Protein AF-A0A1E7ITZ8-F1 (afdb_monomer)

Solvent-accessible surface area (backbone atoms only — not comparable to full-atom values): 10067 Å² total; per-residue (Å²): 138,83,86,82,80,80,80,79,79,82,75,79,79,82,76,79,94,73,75,88,71,73,74,75,88,62,91,72,59,70,69,53,69,71,23,62,35,52,69,73,42,54,73,69,37,59,67,47,49,53,64,60,55,66,69,50,81,87,78,88,57,85,65,56,37,76,47,76,41,77,63,41,56,74,54,42,41,77,75,71,39,53,55,62,55,40,65,72,45,27,50,55,50,38,38,74,41,21,48,36,42,81,44,78,58,59,95,88,36,66,40,34,33,22,44,43,70,50,25,80,47,45,90,42,92,80,67,65,76,84,68,77,82,82,68,82,76,70,79,76,89,71,91,75,81,85,86,88,76,91,77,88,132

Mean predicted aligned error: 14.94 Å

Structure (mmCIF, N/CA/C/O backbone):
data_AF-A0A1E7ITZ8-F1
#
_entry.id   AF-A0A1E7ITZ8-F1
#
loop_
_atom_site.group_PDB
_atom_site.id
_atom_site.type_symbol
_atom_site.label_atom_id
_atom_site.label_alt_id
_atom_site.label_comp_id
_atom_site.label_asym_id
_atom_site.label_entity_id
_atom_site.label_seq_id
_atom_site.pdbx_PDB_ins_code
_atom_site.Cartn_x
_atom_site.Cartn_y
_atom_site.Cartn_z
_atom_site.occupancy
_atom_site.B_iso_or_equiv
_atom_site.auth_seq_id
_atom_site.auth_comp_id
_atom_site.auth_asym_id
_atom_site.auth_atom_id
_atom_site.pdbx_PDB_model_num
ATOM 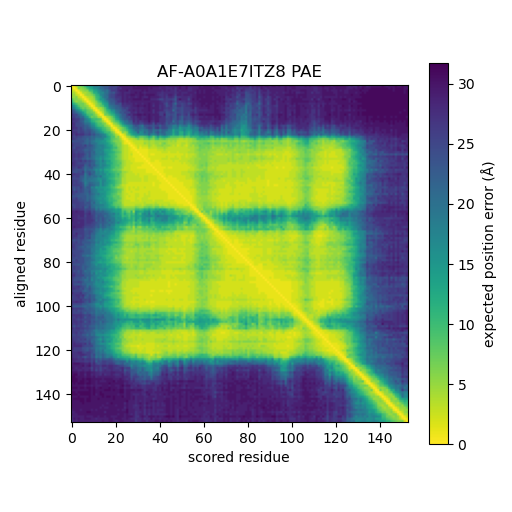1 N N . MET A 1 1 ? -43.334 -24.536 -27.941 1.00 41.41 1 MET A N 1
ATOM 2 C CA . MET A 1 1 ? -42.353 -23.630 -28.577 1.00 41.41 1 MET A CA 1
ATOM 3 C C . MET A 1 1 ? -41.403 -23.115 -27.509 1.00 41.41 1 MET A C 1
ATOM 5 O O . MET A 1 1 ? -41.827 -22.464 -26.562 1.00 41.41 1 MET A O 1
ATOM 9 N N . GL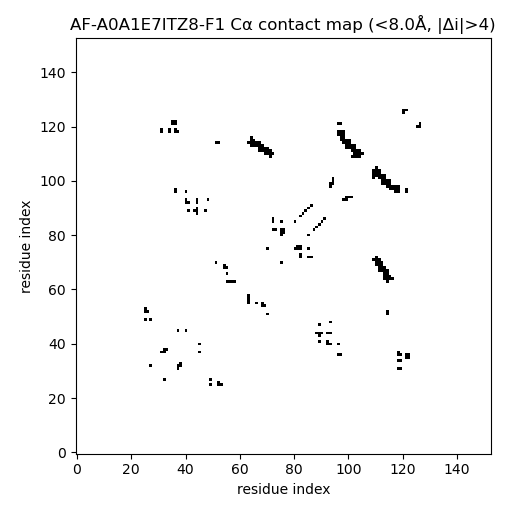U A 1 2 ? -40.156 -23.551 -27.609 1.00 40.81 2 GLU A N 1
ATOM 10 C CA . GLU A 1 2 ? -39.149 -23.622 -26.549 1.00 40.81 2 GLU A CA 1
ATOM 11 C C . GLU A 1 2 ? -38.277 -22.356 -26.517 1.00 40.81 2 GLU A C 1
ATOM 13 O O . GLU A 1 2 ? -37.790 -21.890 -27.548 1.00 40.81 2 GLU A O 1
ATOM 18 N N . LYS A 1 3 ? -38.111 -21.755 -25.333 1.00 41.00 3 LYS A N 1
ATOM 19 C CA . LYS A 1 3 ? -37.372 -20.497 -25.142 1.00 41.00 3 LYS A CA 1
ATOM 20 C C . LYS A 1 3 ? -35.869 -20.780 -25.042 1.00 41.00 3 LYS A C 1
ATOM 22 O O . LYS A 1 3 ? -35.392 -21.195 -23.988 1.00 41.00 3 LYS A O 1
ATOM 27 N N . GLN A 1 4 ? -35.108 -20.498 -26.099 1.00 41.69 4 GLN A N 1
ATOM 28 C CA . GLN A 1 4 ? -33.646 -20.579 -26.053 1.00 41.69 4 GLN A CA 1
ATOM 29 C C . GLN A 1 4 ? -33.049 -19.426 -25.228 1.00 41.69 4 GLN A C 1
ATOM 31 O O . GLN A 1 4 ? -33.047 -18.263 -25.636 1.00 41.69 4 GLN A O 1
ATOM 36 N N . LYS A 1 5 ? -32.508 -19.757 -24.050 1.00 45.38 5 LYS A N 1
ATOM 37 C CA . LYS A 1 5 ? -31.656 -18.873 -23.245 1.00 45.38 5 LYS A CA 1
ATOM 38 C C . LYS A 1 5 ? -30.251 -18.849 -23.854 1.00 45.38 5 LYS A C 1
ATOM 40 O O . LYS A 1 5 ? -29.492 -19.805 -23.736 1.00 45.38 5 LYS A O 1
ATOM 45 N N . LYS A 1 6 ? -29.892 -17.739 -24.499 1.00 39.62 6 LYS A N 1
ATOM 46 C CA . LYS A 1 6 ? -28.552 -17.507 -25.052 1.00 39.62 6 LYS A CA 1
ATOM 47 C C . LYS A 1 6 ? -27.611 -17.070 -23.922 1.00 39.62 6 LYS A C 1
ATOM 49 O O . LYS A 1 6 ? -27.581 -15.898 -23.550 1.00 39.62 6 LYS A O 1
ATOM 54 N N . CYS A 1 7 ? -26.859 -18.013 -23.359 1.00 37.47 7 CYS A N 1
ATOM 55 C CA . CYS A 1 7 ? -25.772 -17.724 -22.423 1.00 37.47 7 CYS A CA 1
ATOM 56 C C . CYS A 1 7 ? -24.713 -16.851 -23.119 1.00 37.47 7 CYS A C 1
ATOM 58 O O . CYS A 1 7 ? -24.055 -17.278 -24.070 1.00 37.47 7 CYS A O 1
ATOM 60 N N . LYS A 1 8 ? -24.565 -15.601 -22.662 1.00 44.50 8 LYS A N 1
ATOM 61 C CA . LYS A 1 8 ? -23.512 -14.680 -23.108 1.00 44.50 8 LYS A CA 1
ATOM 62 C C . LYS A 1 8 ? -22.157 -15.217 -22.646 1.00 44.50 8 LYS A C 1
ATOM 64 O O . LYS A 1 8 ? -21.845 -15.227 -21.461 1.00 44.50 8 LYS A O 1
ATOM 69 N N . LYS A 1 9 ? -21.370 -15.656 -23.626 1.00 40.97 9 LYS A N 1
ATOM 70 C CA . LYS A 1 9 ? -19.956 -16.026 -23.532 1.00 40.97 9 LYS A CA 1
ATOM 71 C C . LYS A 1 9 ? -19.185 -14.867 -22.880 1.00 40.97 9 LYS A C 1
ATOM 73 O O . LYS A 1 9 ? -19.066 -13.799 -23.477 1.00 40.97 9 LYS A O 1
ATOM 78 N N . ILE A 1 10 ? -18.700 -15.056 -21.654 1.00 45.66 10 ILE A N 1
ATOM 79 C CA . ILE A 1 10 ? -17.796 -14.107 -20.994 1.00 45.66 10 ILE A CA 1
ATOM 80 C C . ILE A 1 10 ? -16.439 -14.283 -21.675 1.00 45.66 10 ILE A C 1
ATOM 82 O O . ILE A 1 10 ? -15.684 -15.203 -21.371 1.00 45.66 10 ILE A O 1
ATOM 86 N N . GLY A 1 11 ? -16.180 -13.453 -22.684 1.00 37.41 11 GLY A N 1
ATOM 87 C CA . GLY A 1 11 ? -14.889 -13.380 -23.348 1.00 37.41 11 GLY A CA 1
ATOM 88 C C . GLY A 1 11 ? -13.852 -12.826 -22.381 1.00 37.41 11 GLY A C 1
ATOM 89 O O . GLY A 1 11 ? -13.806 -11.624 -22.134 1.00 37.41 11 GLY A O 1
ATOM 90 N N . PHE A 1 12 ? -13.021 -13.710 -21.837 1.00 34.19 12 PHE A N 1
ATOM 91 C CA . PHE A 1 12 ? -11.739 -13.350 -21.247 1.00 34.19 12 PHE A CA 1
ATOM 92 C C . PHE A 1 12 ? -10.858 -12.818 -22.386 1.00 34.19 12 PHE A C 1
ATOM 94 O O . PHE A 1 12 ? -10.270 -13.585 -23.146 1.00 34.19 12 PHE A O 1
ATOM 101 N N . ILE A 1 13 ? -10.821 -11.498 -22.568 1.00 43.44 13 ILE A N 1
ATOM 102 C CA . ILE A 1 13 ? -9.908 -10.871 -23.525 1.00 43.44 13 ILE A CA 1
ATOM 103 C C . ILE A 1 13 ? -8.522 -10.875 -22.875 1.00 43.44 13 ILE A C 1
ATOM 105 O O . ILE A 1 13 ? -8.161 -9.976 -22.117 1.00 43.44 13 ILE A O 1
ATOM 109 N N . CYS A 1 14 ? -7.763 -11.936 -23.147 1.00 40.06 14 CYS A N 1
ATOM 110 C CA . CYS A 1 14 ? -6.319 -11.971 -22.973 1.00 40.06 14 CYS A CA 1
ATOM 111 C C . CYS A 1 14 ? -5.712 -10.994 -23.993 1.00 40.06 14 CYS A C 1
ATOM 113 O O . CYS A 1 14 ? -5.584 -11.309 -25.173 1.00 40.06 14 CYS A O 1
ATOM 115 N N . GLY A 1 15 ? -5.442 -9.766 -23.551 1.00 37.41 15 GLY A N 1
ATOM 116 C CA . GLY A 1 15 ? -4.812 -8.731 -24.364 1.00 37.41 15 GLY A CA 1
ATOM 117 C C . GLY A 1 15 ? -3.307 -8.964 -24.507 1.00 37.41 15 GLY A C 1
ATOM 118 O O . GLY A 1 15 ? -2.573 -8.906 -23.527 1.00 37.41 15 GLY A O 1
ATOM 119 N N . GLU A 1 16 ? -2.897 -9.246 -25.739 1.00 39.16 16 GLU A N 1
ATOM 120 C CA . GLU A 1 16 ? -1.605 -9.006 -26.394 1.00 39.16 16 GLU A CA 1
ATOM 121 C C . GLU A 1 16 ? -0.367 -8.662 -25.536 1.00 39.16 16 GLU A C 1
ATOM 123 O O . GLU A 1 16 ? -0.208 -7.568 -24.991 1.00 39.16 16 GLU A O 1
ATOM 128 N N . ARG A 1 17 ? 0.584 -9.607 -25.529 1.00 49.16 17 ARG A N 1
ATOM 129 C CA . ARG A 1 17 ? 1.945 -9.486 -24.993 1.00 49.16 17 ARG A CA 1
ATOM 130 C C . ARG A 1 17 ? 2.768 -8.494 -25.827 1.00 49.16 17 ARG A C 1
ATOM 132 O O . ARG A 1 17 ? 3.210 -8.842 -26.917 1.00 49.16 17 ARG A O 1
ATOM 139 N N . ARG A 1 18 ? 3.061 -7.301 -25.303 1.00 43.03 18 ARG A N 1
ATOM 140 C CA . ARG A 1 18 ? 4.181 -6.470 -25.787 1.00 43.03 18 ARG A CA 1
ATOM 141 C C . ARG A 1 18 ? 5.228 -6.364 -24.688 1.00 43.03 18 ARG A C 1
ATOM 143 O O . ARG A 1 18 ? 4.937 -5.786 -23.651 1.00 43.03 18 ARG A O 1
ATOM 150 N N . GLY A 1 19 ? 6.401 -6.951 -24.941 1.00 44.50 19 GLY A N 1
ATOM 151 C CA . GLY A 1 19 ? 7.621 -6.835 -24.138 1.00 44.50 19 GLY A CA 1
ATOM 152 C C . GLY A 1 19 ? 7.435 -7.158 -22.657 1.00 44.50 19 GLY A C 1
ATOM 153 O O . GLY A 1 19 ? 7.114 -6.275 -21.869 1.00 44.50 19 GLY A O 1
ATOM 154 N N . GLN A 1 20 ? 7.692 -8.406 -22.254 1.00 50.56 20 GLN A N 1
ATOM 155 C CA . GLN A 1 20 ? 7.931 -8.710 -20.843 1.00 50.56 20 GLN A CA 1
ATOM 156 C C . GLN A 1 20 ? 9.211 -7.981 -20.414 1.00 50.56 20 GLN A C 1
ATOM 158 O O . GLN A 1 20 ? 10.310 -8.518 -20.505 1.00 50.56 20 GLN A O 1
ATOM 163 N N . PHE A 1 21 ? 9.069 -6.730 -19.975 1.00 47.25 21 PHE A N 1
ATOM 164 C CA . PHE A 1 21 ? 10.046 -6.095 -19.109 1.00 47.25 21 PHE A CA 1
ATOM 165 C C . PHE A 1 21 ? 10.054 -6.958 -17.852 1.00 47.25 21 PHE A C 1
ATOM 167 O O . PHE A 1 21 ? 9.093 -6.938 -17.078 1.00 47.25 21 PHE A O 1
ATOM 174 N N . VAL A 1 22 ? 11.073 -7.806 -17.707 1.00 49.59 22 VAL A N 1
ATOM 175 C CA . VAL A 1 22 ? 11.323 -8.492 -16.443 1.00 49.59 22 VAL A CA 1
ATOM 176 C C . VAL A 1 22 ? 11.345 -7.411 -15.373 1.00 49.59 22 VAL A C 1
ATOM 178 O O . VAL A 1 22 ? 12.109 -6.450 -15.465 1.00 49.59 22 VAL A O 1
ATOM 181 N N . ALA A 1 23 ? 10.390 -7.491 -14.446 1.00 58.56 23 ALA A N 1
ATOM 182 C CA . ALA A 1 23 ? 10.237 -6.486 -13.414 1.00 58.56 23 ALA A CA 1
ATOM 183 C C . ALA A 1 23 ? 11.581 -6.357 -12.697 1.00 58.56 23 ALA A C 1
ATOM 185 O O . ALA A 1 23 ? 12.131 -7.356 -12.232 1.00 58.56 23 ALA A O 1
ATOM 186 N N . SER A 1 24 ? 12.130 -5.141 -12.659 1.00 66.69 24 SER A N 1
ATOM 187 C CA . SER A 1 24 ? 13.305 -4.847 -11.847 1.00 66.69 24 SER A CA 1
ATOM 188 C C . SER A 1 24 ? 13.067 -5.394 -10.443 1.00 66.69 24 SER A C 1
ATOM 190 O O . SER A 1 24 ? 11.962 -5.265 -9.917 1.00 66.69 24 SER A O 1
ATOM 192 N N . PHE A 1 25 ? 14.076 -6.036 -9.858 1.00 75.06 25 PHE A N 1
ATOM 193 C CA . PHE A 1 25 ? 13.982 -6.525 -8.489 1.00 75.06 25 PHE A CA 1
ATOM 194 C C . PHE A 1 25 ? 13.644 -5.352 -7.563 1.00 75.06 25 PHE A C 1
ATOM 196 O O . PHE A 1 25 ? 14.361 -4.352 -7.534 1.00 75.06 25 PHE A O 1
ATOM 203 N N . ILE A 1 26 ? 12.526 -5.461 -6.846 1.00 82.12 26 ILE A N 1
ATOM 204 C CA . ILE A 1 26 ? 12.084 -4.437 -5.901 1.00 82.12 26 ILE A CA 1
ATOM 205 C C . ILE A 1 26 ? 12.518 -4.901 -4.513 1.00 82.12 26 ILE A C 1
ATOM 207 O O . ILE A 1 26 ? 12.031 -5.940 -4.057 1.00 82.12 26 ILE A O 1
ATOM 211 N N . PRO A 1 27 ? 13.421 -4.171 -3.838 1.00 80.00 27 PRO A N 1
ATOM 212 C CA . PRO A 1 27 ? 13.867 -4.554 -2.512 1.00 80.00 27 PRO A CA 1
ATOM 213 C C . PRO A 1 27 ? 12.706 -4.470 -1.517 1.00 80.00 27 PRO A C 1
ATOM 215 O O . PRO A 1 27 ? 11.975 -3.481 -1.459 1.00 80.00 27 PRO A O 1
ATOM 218 N N . PHE A 1 28 ? 12.565 -5.522 -0.715 1.00 83.50 28 PHE A N 1
ATOM 219 C CA . PHE A 1 28 ? 11.682 -5.554 0.444 1.00 83.50 28 PHE A CA 1
ATOM 220 C C . PHE A 1 28 ? 12.509 -5.553 1.719 1.00 83.50 28 PHE A C 1
ATOM 222 O O . PHE A 1 28 ? 13.508 -6.264 1.825 1.00 83.50 28 PHE A O 1
ATOM 229 N N . TYR A 1 29 ? 12.051 -4.808 2.720 1.00 84.56 29 TYR A N 1
ATOM 230 C CA . TYR A 1 29 ? 12.604 -4.936 4.059 1.00 84.56 29 TYR A CA 1
ATOM 231 C C . TYR A 1 29 ? 12.226 -6.300 4.638 1.00 84.56 29 TYR A C 1
ATOM 233 O O . TYR A 1 29 ? 11.051 -6.670 4.662 1.00 84.56 29 TYR A O 1
ATOM 241 N N . TYR A 1 30 ? 13.213 -7.021 5.169 1.00 86.25 30 TYR A N 1
ATOM 242 C CA . TYR A 1 30 ? 12.982 -8.306 5.831 1.00 86.25 30 TYR A CA 1
ATOM 243 C C . TYR A 1 30 ? 11.965 -8.192 6.981 1.00 86.25 30 TYR A C 1
ATOM 245 O O . TYR A 1 30 ? 11.087 -9.041 7.125 1.00 86.25 30 TYR A O 1
ATOM 253 N N . ALA A 1 31 ? 12.022 -7.098 7.749 1.00 88.75 31 ALA A N 1
ATOM 254 C CA . ALA A 1 31 ? 11.055 -6.807 8.808 1.00 88.75 31 ALA A CA 1
ATOM 255 C C . ALA A 1 31 ? 9.619 -6.649 8.277 1.00 88.75 31 ALA A C 1
ATOM 257 O O . ALA A 1 31 ? 8.670 -7.081 8.922 1.00 88.75 31 ALA A O 1
ATOM 258 N N . MET A 1 32 ? 9.455 -6.085 7.076 1.00 89.88 32 MET A N 1
ATOM 259 C CA . MET A 1 32 ? 8.145 -5.912 6.447 1.00 89.88 32 MET A CA 1
ATOM 260 C C . MET A 1 32 ? 7.530 -7.257 6.065 1.00 89.88 32 MET A C 1
ATOM 262 O O . MET A 1 32 ? 6.366 -7.497 6.374 1.00 89.88 32 MET A O 1
ATOM 266 N N . LEU A 1 33 ? 8.319 -8.155 5.468 1.00 90.62 33 LEU A N 1
ATOM 267 C CA . LEU A 1 33 ? 7.861 -9.493 5.073 1.00 90.62 33 LEU A CA 1
ATOM 268 C C . LEU A 1 33 ? 7.450 -10.361 6.270 1.00 90.62 33 LEU A C 1
ATOM 270 O O . LE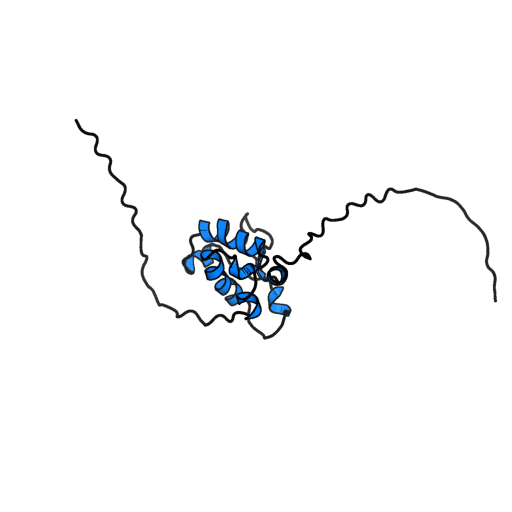U A 1 33 ? 6.519 -11.155 6.159 1.00 90.62 33 LEU A O 1
ATOM 274 N N . ASN A 1 34 ? 8.120 -10.192 7.412 1.00 91.44 34 ASN A N 1
ATOM 275 C CA . ASN A 1 34 ? 7.830 -10.949 8.631 1.00 91.44 34 ASN A CA 1
ATOM 276 C C . ASN A 1 34 ? 6.796 -10.279 9.549 1.00 91.44 34 ASN A C 1
ATOM 278 O O . ASN A 1 34 ? 6.444 -10.848 10.582 1.00 91.44 34 ASN A O 1
ATOM 282 N N . SER A 1 35 ? 6.289 -9.098 9.187 1.00 92.00 35 SER A N 1
ATOM 283 C CA . SER A 1 35 ? 5.281 -8.398 9.984 1.00 92.00 35 SER A CA 1
ATOM 284 C C . SER A 1 35 ? 3.931 -9.125 9.977 1.00 92.00 35 SER A C 1
ATOM 286 O O . SER A 1 35 ? 3.508 -9.701 8.970 1.00 92.00 35 SER A O 1
ATOM 288 N N . THR A 1 36 ? 3.215 -9.050 11.098 1.00 92.94 36 THR A N 1
ATOM 289 C CA . THR A 1 36 ? 1.816 -9.501 11.235 1.00 92.94 36 THR A CA 1
ATOM 290 C C . THR A 1 36 ? 0.922 -8.846 10.181 1.00 92.94 36 THR A C 1
ATOM 292 O O . THR A 1 36 ? 0.152 -9.528 9.503 1.00 92.94 36 THR A O 1
ATOM 295 N N . ALA A 1 37 ? 1.113 -7.542 9.958 1.00 93.94 37 ALA A N 1
ATOM 296 C CA . ALA A 1 37 ? 0.393 -6.757 8.962 1.00 93.94 37 ALA A CA 1
ATOM 297 C C . ALA A 1 37 ? 0.474 -7.375 7.560 1.00 93.94 37 ALA A C 1
ATOM 299 O O . ALA A 1 37 ? -0.552 -7.503 6.880 1.00 93.94 37 ALA A O 1
ATOM 300 N N . TYR A 1 38 ? 1.684 -7.778 7.146 1.00 94.06 38 TYR A N 1
ATOM 301 C CA . TYR A 1 38 ? 1.947 -8.373 5.835 1.00 94.06 38 TYR A CA 1
ATOM 302 C C . TYR A 1 38 ? 1.399 -9.798 5.725 1.00 94.06 38 TYR A C 1
ATOM 304 O O . TYR A 1 38 ? 0.857 -10.173 4.687 1.00 94.06 38 TYR A O 1
ATOM 312 N N . ARG A 1 39 ? 1.485 -10.588 6.799 1.00 92.69 39 ARG A N 1
ATOM 313 C CA . ARG A 1 39 ? 0.968 -11.967 6.817 1.00 92.69 39 ARG A CA 1
ATOM 314 C C . ARG A 1 39 ? -0.549 -12.033 6.677 1.00 92.69 39 ARG A C 1
ATOM 316 O O . ARG A 1 39 ? -1.063 -12.940 6.034 1.00 92.69 39 ARG A O 1
ATOM 323 N N . GLU A 1 40 ? -1.263 -11.069 7.244 1.00 94.38 40 GLU A N 1
ATOM 324 C CA . GLU A 1 40 ? -2.724 -10.995 7.143 1.00 94.38 40 GLU A CA 1
ATOM 325 C C . GLU A 1 40 ? -3.216 -10.326 5.847 1.00 94.38 40 GLU A C 1
ATOM 327 O O . GLU A 1 40 ? -4.410 -10.064 5.690 1.00 94.38 40 GLU A O 1
ATOM 332 N N . LEU A 1 41 ? -2.308 -9.884 4.981 1.00 93.50 41 LEU A N 1
ATOM 333 C CA . LEU A 1 41 ? -2.620 -9.062 3.817 1.00 93.50 41 LEU A CA 1
ATOM 334 C C . LEU A 1 41 ? -3.229 -9.918 2.701 1.00 93.50 41 LEU A C 1
ATOM 336 O O . LEU A 1 41 ? -2.752 -11.015 2.413 1.00 93.50 41 LEU A O 1
ATOM 340 N N . CYS A 1 42 ? -4.277 -9.423 2.042 1.00 93.12 42 CYS A N 1
ATOM 341 C CA . CYS A 1 42 ? -4.900 -10.113 0.920 1.00 93.12 42 CYS A CA 1
ATOM 342 C C . CYS A 1 42 ? -3.852 -10.370 -0.169 1.00 93.12 42 CYS A C 1
ATOM 344 O O . CYS A 1 42 ? -3.061 -9.471 -0.486 1.00 93.12 42 CYS A O 1
ATOM 346 N N . PRO A 1 43 ? -3.878 -11.543 -0.829 1.00 91.62 43 PRO A N 1
ATOM 347 C CA . PRO A 1 43 ? -2.916 -11.878 -1.875 1.00 91.62 43 PRO A CA 1
ATOM 348 C C . PRO A 1 43 ? -2.799 -10.815 -2.975 1.00 91.62 43 PRO A C 1
ATOM 350 O O . PRO A 1 43 ? -1.719 -10.592 -3.521 1.00 91.62 43 PRO A O 1
ATOM 353 N N . SER A 1 44 ? -3.902 -10.138 -3.305 1.00 91.75 44 SER A N 1
ATOM 354 C CA . SER A 1 44 ? -3.924 -9.064 -4.303 1.00 91.75 44 SER A CA 1
ATOM 355 C C . SER A 1 44 ? -3.174 -7.819 -3.833 1.00 91.75 44 SER A C 1
ATOM 357 O O . SER A 1 44 ? -2.413 -7.232 -4.601 1.00 91.75 44 SER A O 1
ATOM 359 N N . ALA A 1 45 ? -3.362 -7.429 -2.573 1.00 93.06 45 ALA A N 1
ATOM 360 C CA . ALA A 1 45 ? -2.708 -6.264 -2.000 1.00 93.06 45 ALA A CA 1
ATOM 361 C C . ALA A 1 45 ? -1.217 -6.536 -1.720 1.00 93.06 45 ALA A C 1
ATOM 363 O O . ALA A 1 45 ? -0.381 -5.674 -1.996 1.00 93.06 45 ALA A O 1
ATOM 364 N N . ALA A 1 46 ? -0.859 -7.766 -1.333 1.00 93.06 46 ALA A N 1
ATOM 365 C CA . ALA A 1 46 ? 0.532 -8.190 -1.158 1.00 93.06 46 ALA A CA 1
ATOM 366 C C . ALA A 1 46 ? 1.320 -8.128 -2.477 1.00 93.06 46 ALA A C 1
ATOM 368 O O . ALA A 1 46 ? 2.467 -7.687 -2.497 1.00 93.06 46 ALA A O 1
ATOM 369 N N . LYS A 1 47 ? 0.684 -8.492 -3.599 1.00 91.19 47 LYS A N 1
ATOM 370 C CA . LYS A 1 47 ? 1.260 -8.362 -4.950 1.00 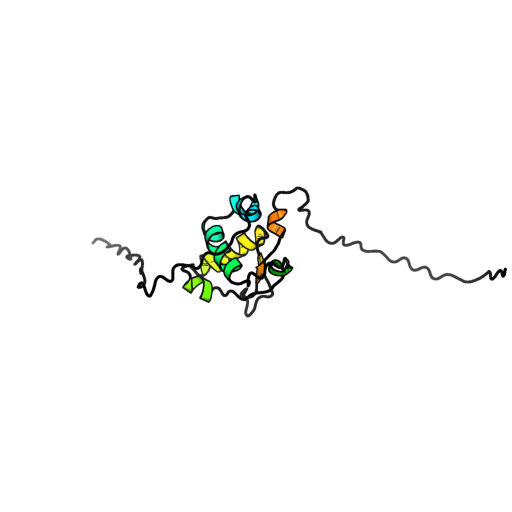91.19 47 LYS A CA 1
ATOM 371 C C . LYS A 1 47 ? 1.344 -6.917 -5.439 1.00 91.19 47 LYS A C 1
ATOM 373 O O . LYS A 1 47 ? 2.171 -6.622 -6.296 1.00 91.19 47 LYS A O 1
ATOM 378 N N . ALA A 1 48 ? 0.488 -6.028 -4.939 1.00 91.56 48 ALA A N 1
ATOM 379 C CA . ALA A 1 48 ? 0.488 -4.619 -5.319 1.00 91.56 48 ALA A CA 1
ATOM 380 C C . ALA A 1 48 ? 1.548 -3.803 -4.564 1.00 91.56 48 ALA A C 1
ATOM 382 O O . ALA A 1 48 ? 2.111 -2.871 -5.134 1.00 91.56 48 ALA A O 1
ATOM 383 N N . LEU A 1 49 ? 1.856 -4.173 -3.317 1.00 91.50 49 LEU A N 1
ATOM 384 C CA . LEU A 1 49 ? 2.816 -3.478 -2.455 1.00 91.50 49 LEU A CA 1
ATOM 385 C C . LEU A 1 49 ? 4.194 -3.201 -3.105 1.00 91.50 49 LEU A C 1
ATOM 387 O O . LEU A 1 49 ? 4.649 -2.058 -3.013 1.00 91.50 49 LEU A O 1
ATOM 391 N N . PRO A 1 50 ? 4.834 -4.145 -3.831 1.00 89.88 50 PRO A N 1
ATOM 392 C CA . PRO A 1 50 ? 6.086 -3.879 -4.539 1.00 89.88 50 PRO A CA 1
ATOM 393 C C . PRO A 1 50 ? 5.998 -2.671 -5.480 1.00 89.88 50 PRO A C 1
ATOM 395 O O . PRO A 1 50 ? 6.926 -1.874 -5.554 1.00 89.88 50 PRO A O 1
ATOM 398 N N . PHE A 1 51 ? 4.873 -2.480 -6.173 1.00 89.19 51 PHE A N 1
ATOM 399 C CA . PHE A 1 51 ? 4.719 -1.369 -7.116 1.00 89.19 51 PHE A CA 1
ATOM 400 C C . PHE A 1 51 ? 4.702 -0.007 -6.417 1.00 89.19 51 PHE A C 1
ATOM 402 O O . PHE A 1 51 ? 5.161 0.970 -7.002 1.00 89.19 51 PHE A O 1
ATOM 409 N N . PHE A 1 52 ? 4.220 0.059 -5.172 1.00 88.88 52 PHE A N 1
ATOM 410 C CA . PHE A 1 52 ? 4.310 1.269 -4.353 1.00 88.88 52 PHE A CA 1
ATOM 411 C C . PHE A 1 52 ? 5.752 1.516 -3.894 1.00 88.88 52 PHE A C 1
ATOM 413 O O . PHE A 1 52 ? 6.238 2.638 -4.009 1.00 88.88 52 PHE A O 1
ATOM 420 N N . LEU A 1 53 ? 6.464 0.471 -3.457 1.00 87.62 53 LEU A N 1
ATOM 421 C CA . LEU A 1 53 ? 7.874 0.574 -3.056 1.00 87.62 53 LEU A CA 1
ATOM 422 C C . LEU A 1 53 ? 8.772 1.006 -4.222 1.00 87.62 53 LEU A C 1
ATOM 424 O O . LEU A 1 53 ? 9.623 1.873 -4.057 1.00 87.62 53 LEU A O 1
ATOM 428 N N . ALA A 1 54 ? 8.522 0.480 -5.422 1.00 85.25 54 ALA A N 1
ATOM 429 C CA . ALA A 1 54 ? 9.264 0.814 -6.637 1.00 85.25 54 ALA A CA 1
ATOM 430 C C . ALA A 1 54 ? 9.155 2.294 -7.043 1.00 85.25 54 ALA A C 1
ATOM 432 O O . ALA A 1 54 ? 9.964 2.782 -7.833 1.00 85.25 54 ALA A O 1
ATOM 433 N N . LYS A 1 55 ? 8.137 3.014 -6.552 1.00 84.69 55 LYS A N 1
ATOM 434 C CA . LYS A 1 55 ? 7.961 4.443 -6.839 1.00 84.69 55 LYS A CA 1
ATOM 435 C C . LYS A 1 55 ? 8.853 5.340 -6.008 1.00 84.69 55 LYS A C 1
ATOM 437 O O . LYS A 1 55 ? 9.101 6.470 -6.432 1.00 84.69 55 LYS A O 1
ATOM 442 N N . VAL A 1 56 ? 9.327 4.863 -4.865 1.00 81.25 56 VAL A N 1
ATOM 443 C CA . VAL A 1 56 ? 10.199 5.650 -4.007 1.00 81.25 56 VAL A CA 1
ATOM 444 C C . VAL A 1 56 ? 11.646 5.305 -4.343 1.00 81.25 56 VAL A C 1
ATOM 446 O O . VAL A 1 56 ? 12.031 4.139 -4.387 1.00 81.25 56 VAL A O 1
ATOM 449 N N . LYS A 1 57 ? 12.457 6.324 -4.647 1.00 70.44 57 LYS A N 1
ATOM 450 C CA . LYS A 1 57 ? 13.873 6.119 -4.967 1.00 70.44 57 LYS A CA 1
ATOM 451 C C . LYS A 1 57 ? 14.605 5.643 -3.717 1.00 70.44 57 LYS A C 1
ATOM 453 O O . LYS A 1 57 ? 14.659 6.360 -2.723 1.00 70.44 57 LYS A O 1
ATOM 458 N N . TRP A 1 58 ? 15.188 4.451 -3.792 1.00 66.56 58 TRP A N 1
ATOM 459 C CA . TRP A 1 58 ? 15.957 3.873 -2.699 1.00 66.56 58 TRP A CA 1
ATOM 460 C C . TRP A 1 58 ? 17.331 4.545 -2.613 1.00 66.56 58 TRP A C 1
ATOM 462 O O . TRP A 1 58 ? 18.227 4.235 -3.393 1.00 66.56 58 TRP A O 1
ATOM 472 N N . GLY A 1 59 ? 17.471 5.512 -1.706 1.00 62.22 59 GLY A N 1
ATOM 473 C CA . GLY A 1 59 ? 18.727 6.235 -1.462 1.00 62.22 59 GLY A CA 1
ATOM 474 C C . GLY A 1 59 ? 19.513 5.752 -0.240 1.00 62.22 59 GLY A C 1
ATOM 475 O O . GLY A 1 59 ? 20.543 6.328 0.069 1.00 62.22 59 GLY A O 1
ATOM 476 N N . GLY A 1 60 ? 19.025 4.734 0.480 1.00 59.44 60 GLY A N 1
ATOM 477 C CA . GLY A 1 60 ? 19.580 4.317 1.778 1.00 59.44 60 GLY A CA 1
ATOM 478 C C . GLY A 1 60 ? 19.063 5.126 2.978 1.00 59.44 60 GLY A C 1
ATOM 479 O O . GLY A 1 60 ? 19.207 4.681 4.111 1.00 59.44 60 GLY A O 1
ATOM 480 N N . ASP A 1 61 ? 18.384 6.252 2.743 1.00 62.75 61 ASP A N 1
ATOM 481 C CA . ASP A 1 61 ? 17.849 7.112 3.801 1.00 62.75 61 ASP A CA 1
ATOM 482 C C . ASP A 1 61 ? 16.479 6.655 4.332 1.00 62.75 61 ASP A C 1
ATOM 484 O O . ASP A 1 61 ? 15.554 6.355 3.572 1.00 62.75 61 ASP A O 1
ATOM 488 N N . LEU A 1 62 ? 16.294 6.734 5.657 1.00 62.16 62 LEU A N 1
ATOM 489 C CA . LEU A 1 62 ? 15.016 6.484 6.354 1.00 62.16 62 LEU A CA 1
ATOM 490 C C . LEU A 1 62 ? 13.889 7.463 5.959 1.00 62.16 62 LEU A C 1
ATOM 492 O O . LEU A 1 62 ? 12.717 7.200 6.227 1.00 62.16 62 LEU A O 1
ATOM 496 N N . LYS A 1 63 ? 14.216 8.560 5.260 1.00 64.38 63 LYS A N 1
ATOM 497 C CA . LYS A 1 63 ? 13.253 9.538 4.713 1.00 64.38 63 LYS A CA 1
ATOM 498 C C . LYS A 1 63 ? 12.364 8.969 3.596 1.00 64.38 63 LYS A C 1
ATOM 500 O O . LYS A 1 63 ? 11.427 9.633 3.153 1.00 64.38 63 LYS A O 1
ATOM 505 N N . LEU A 1 64 ? 12.625 7.733 3.159 1.00 68.44 64 LEU A N 1
ATOM 506 C CA . LEU A 1 64 ? 11.827 7.007 2.171 1.00 68.44 64 LEU A CA 1
ATOM 507 C C . LEU A 1 64 ? 10.333 6.977 2.531 1.00 68.44 64 LEU A C 1
ATOM 509 O O . LEU A 1 64 ? 9.475 7.091 1.657 1.00 68.44 64 LEU A O 1
ATOM 513 N N . PHE A 1 65 ? 10.021 6.842 3.820 1.00 71.94 65 PHE A N 1
ATOM 514 C CA . PHE A 1 65 ? 8.656 6.579 4.257 1.00 71.94 65 PHE A CA 1
ATOM 515 C C . PHE A 1 65 ? 7.754 7.810 4.255 1.00 71.94 65 PHE A C 1
ATOM 517 O O . PHE A 1 65 ? 6.551 7.653 4.134 1.00 71.94 65 PHE A O 1
ATOM 524 N N . ASP A 1 66 ? 8.311 9.018 4.281 1.00 72.81 66 ASP A N 1
ATOM 525 C CA . ASP A 1 66 ? 7.521 10.257 4.271 1.00 72.81 66 ASP A CA 1
ATOM 526 C C . ASP A 1 66 ? 7.510 10.943 2.895 1.00 72.81 66 ASP A C 1
ATOM 528 O O . ASP A 1 66 ? 6.985 12.038 2.713 1.00 72.81 66 ASP A O 1
ATOM 532 N N . THR A 1 67 ? 8.104 10.309 1.881 1.00 82.19 67 THR A N 1
ATOM 533 C CA . THR A 1 67 ? 8.171 10.903 0.545 1.00 82.19 67 THR A CA 1
ATOM 534 C C . THR A 1 67 ? 6.848 10.674 -0.195 1.00 82.19 67 THR A C 1
ATOM 536 O O . THR A 1 67 ? 6.530 9.528 -0.532 1.00 82.19 67 THR A O 1
ATOM 539 N N . PRO A 1 68 ? 6.070 11.727 -0.515 1.00 86.81 68 PRO A N 1
ATOM 540 C CA . PRO A 1 68 ? 4.837 11.561 -1.263 1.00 86.81 68 PRO A CA 1
ATOM 541 C C . PRO A 1 68 ? 5.145 11.219 -2.722 1.00 86.81 68 PRO A C 1
ATOM 543 O O . PRO A 1 68 ? 5.892 11.915 -3.412 1.00 86.81 68 PRO A O 1
ATOM 546 N N . PHE A 1 69 ? 4.496 10.185 -3.238 1.00 89.38 69 PHE A N 1
ATOM 547 C CA . PHE A 1 69 ? 4.576 9.770 -4.631 1.00 89.38 69 PHE A CA 1
ATOM 548 C C . PHE A 1 69 ? 3.184 9.697 -5.264 1.00 89.38 69 PHE A C 1
ATOM 550 O O . PHE A 1 69 ? 2.146 9.657 -4.596 1.00 89.38 69 PHE A O 1
ATOM 557 N N . LYS A 1 70 ? 3.152 9.730 -6.598 1.00 89.12 70 LYS A N 1
ATOM 558 C CA . LYS A 1 70 ? 1.914 9.624 -7.375 1.00 89.12 70 LYS A CA 1
ATOM 559 C C . LYS A 1 70 ? 1.781 8.210 -7.918 1.00 89.12 70 LYS A C 1
ATOM 561 O O . LYS A 1 70 ? 2.719 7.706 -8.528 1.00 89.12 70 LYS A O 1
ATOM 566 N N . PHE A 1 71 ? 0.612 7.608 -7.721 1.00 89.06 71 PHE A N 1
ATOM 567 C CA . PHE A 1 71 ? 0.291 6.301 -8.288 1.00 89.06 71 PHE A CA 1
ATOM 568 C C . PHE A 1 71 ? -1.190 6.228 -8.650 1.00 89.06 71 PHE A C 1
ATOM 570 O O . PHE A 1 71 ? -2.063 6.077 -7.801 1.00 89.06 71 PHE A O 1
ATOM 577 N N . SER A 1 72 ? -1.515 6.396 -9.925 1.00 87.81 72 SER A N 1
ATOM 578 C CA . SER A 1 72 ? -2.925 6.489 -10.324 1.00 87.81 72 SER A CA 1
ATOM 579 C C . SER A 1 72 ? -3.553 5.108 -10.535 1.00 87.81 72 SER A C 1
ATOM 581 O O . SER A 1 72 ? -2.895 4.179 -10.992 1.00 87.81 72 SER A O 1
ATOM 583 N N . CYS A 1 73 ? -4.871 4.970 -10.357 1.00 86.56 73 CYS A N 1
ATOM 584 C CA . CYS A 1 73 ? -5.549 3.719 -10.728 1.00 86.56 73 CYS A CA 1
ATOM 585 C C . CYS A 1 73 ? -5.415 3.382 -12.237 1.00 86.56 73 CYS A C 1
ATOM 587 O O . CYS A 1 73 ? -5.511 2.223 -12.636 1.00 86.56 73 CYS A O 1
ATOM 589 N N . ARG A 1 74 ? -5.166 4.382 -13.102 1.00 86.19 74 ARG A N 1
ATOM 590 C CA . ARG A 1 74 ? -4.852 4.152 -14.528 1.00 86.19 74 ARG A CA 1
ATOM 591 C C . ARG A 1 74 ? -3.490 3.490 -14.714 1.00 86.19 74 ARG A C 1
ATOM 593 O O . ARG A 1 74 ? -3.319 2.698 -15.633 1.00 86.19 74 ARG A O 1
ATOM 600 N N . GLU A 1 75 ? -2.537 3.830 -13.860 1.00 87.94 75 GLU A N 1
ATOM 601 C CA . GLU A 1 75 ? -1.213 3.224 -13.830 1.00 87.94 75 GLU A CA 1
ATOM 602 C C . GLU A 1 75 ? -1.276 1.797 -13.290 1.00 87.94 75 GLU A C 1
ATOM 604 O O . GLU A 1 75 ? -0.745 0.895 -13.929 1.00 87.94 75 GLU A O 1
ATOM 609 N N . ALA A 1 76 ? -2.049 1.556 -12.227 1.00 87.81 76 ALA A N 1
ATOM 610 C CA . ALA A 1 76 ? -2.326 0.205 -11.735 1.00 87.81 76 ALA A CA 1
ATOM 611 C C . ALA A 1 76 ? -2.865 -0.724 -12.842 1.00 87.81 76 ALA A C 1
ATOM 613 O O . ALA A 1 76 ? -2.431 -1.869 -12.968 1.00 87.81 76 ALA A O 1
ATOM 614 N N . LYS A 1 77 ? -3.739 -0.204 -13.716 1.00 88.81 77 LYS A N 1
ATOM 615 C CA . LYS A 1 77 ? -4.250 -0.949 -14.877 1.00 88.81 77 LYS A CA 1
ATOM 616 C C . LYS A 1 77 ? -3.153 -1.367 -15.859 1.00 88.81 77 LYS A C 1
ATOM 618 O O . LYS A 1 77 ? -3.244 -2.446 -16.437 1.00 88.81 77 LYS A O 1
ATOM 623 N N . ARG A 1 78 ? -2.104 -0.556 -16.035 1.00 87.31 78 ARG A N 1
ATOM 624 C CA . ARG A 1 78 ? -0.947 -0.912 -16.882 1.00 87.31 78 ARG A CA 1
ATOM 625 C C . ARG A 1 78 ? -0.123 -2.051 -16.283 1.00 87.31 78 ARG A C 1
ATOM 627 O O . ARG A 1 78 ? 0.497 -2.794 -17.030 1.00 87.31 78 ARG A O 1
ATOM 634 N N . HIS A 1 79 ? -0.164 -2.207 -14.963 1.00 84.25 79 HIS A N 1
ATOM 635 C CA . HIS A 1 79 ? 0.478 -3.302 -14.234 1.00 84.25 79 HIS A CA 1
ATOM 636 C C . HIS A 1 79 ? -0.413 -4.550 -14.093 1.00 84.25 79 HIS A C 1
ATOM 638 O O . HIS A 1 79 ? -0.039 -5.490 -13.400 1.00 84.25 79 HIS A O 1
ATOM 644 N N . GLY A 1 80 ? -1.579 -4.581 -14.749 1.00 87.75 80 GLY A N 1
ATOM 645 C CA . GLY A 1 80 ? -2.468 -5.747 -14.769 1.00 87.75 80 GLY A CA 1
ATOM 646 C C . GLY A 1 80 ? -3.521 -5.786 -13.659 1.00 87.75 80 GLY A C 1
ATOM 647 O O . GLY A 1 80 ? -4.262 -6.762 -13.568 1.00 87.75 80 GLY A O 1
ATOM 648 N N . PHE A 1 81 ? -3.650 -4.738 -12.841 1.00 89.31 81 PHE A N 1
ATOM 649 C CA . PHE A 1 81 ? -4.710 -4.666 -11.832 1.00 89.31 81 PHE A CA 1
ATOM 650 C C . PHE A 1 81 ? -6.023 -4.143 -12.431 1.00 89.31 81 PHE A C 1
ATOM 652 O O . PHE A 1 81 ? -6.043 -3.170 -13.188 1.00 89.31 81 PHE A O 1
ATOM 659 N N . SER A 1 82 ? -7.155 -4.746 -12.056 1.00 90.69 82 SER A N 1
ATOM 660 C CA . SER A 1 82 ? -8.466 -4.141 -12.323 1.00 90.69 82 SER A CA 1
ATOM 661 C C . SER A 1 82 ? -8.600 -2.826 -11.554 1.00 90.69 82 SER A C 1
ATOM 663 O O . SER A 1 82 ? -8.127 -2.708 -10.425 1.00 90.69 82 SER A O 1
ATOM 665 N N . TYR A 1 83 ? -9.286 -1.846 -12.150 1.00 88.12 83 TYR A N 1
ATOM 666 C CA . TYR A 1 83 ? -9.550 -0.562 -11.504 1.00 88.12 83 TYR A CA 1
ATOM 667 C C . TYR A 1 83 ? -10.295 -0.745 -10.176 1.00 88.12 83 TYR A C 1
ATOM 669 O O . TYR A 1 83 ? -9.859 -0.194 -9.171 1.00 88.12 83 TYR A O 1
ATOM 677 N N . SER A 1 84 ? -11.371 -1.540 -10.164 1.00 87.75 84 SER A N 1
ATOM 678 C CA . SER A 1 84 ? -12.175 -1.766 -8.956 1.00 87.75 84 SER A CA 1
ATOM 679 C C . SER A 1 84 ? -11.358 -2.461 -7.874 1.00 87.75 84 SER A C 1
ATOM 681 O O . SER A 1 84 ? -11.238 -1.974 -6.759 1.00 87.75 84 SER A O 1
ATOM 683 N N . THR A 1 85 ? -10.677 -3.552 -8.228 1.00 89.94 85 THR A N 1
ATOM 684 C CA . THR A 1 85 ? -9.804 -4.280 -7.298 1.00 89.94 85 THR A CA 1
ATOM 685 C C . THR A 1 85 ? -8.736 -3.372 -6.702 1.00 89.94 85 THR A C 1
ATOM 687 O O . THR A 1 85 ? -8.479 -3.428 -5.503 1.00 89.94 85 THR A O 1
ATOM 690 N N . PHE A 1 86 ? -8.129 -2.508 -7.513 1.00 91.69 86 PHE A N 1
ATOM 691 C CA . PHE A 1 86 ? -7.086 -1.619 -7.033 1.00 91.69 86 PHE A CA 1
ATOM 692 C C . PHE A 1 86 ? -7.619 -0.504 -6.126 1.00 91.69 86 PHE A C 1
ATOM 694 O O . PHE A 1 86 ? -7.175 -0.384 -4.985 1.00 91.69 86 PHE A O 1
ATOM 701 N N . CYS A 1 87 ? -8.554 0.313 -6.618 1.00 88.50 87 CYS A N 1
ATOM 702 C CA . CYS A 1 87 ? -8.999 1.489 -5.872 1.00 88.50 87 CYS A CA 1
ATOM 703 C C . CYS A 1 87 ? -9.913 1.119 -4.689 1.00 88.50 87 CYS A C 1
ATOM 705 O O . CYS A 1 87 ? -9.862 1.808 -3.674 1.00 88.50 87 CYS A O 1
ATOM 707 N N . ASP A 1 88 ? -10.724 0.060 -4.811 1.00 89.50 88 ASP A N 1
ATOM 708 C CA . ASP A 1 88 ? -11.791 -0.249 -3.846 1.00 89.50 88 ASP A CA 1
ATOM 709 C C . ASP A 1 88 ? -11.389 -1.327 -2.828 1.00 89.50 88 ASP A C 1
ATOM 711 O O . ASP A 1 88 ? -11.957 -1.378 -1.742 1.00 89.50 88 ASP A O 1
ATOM 715 N N . HIS A 1 89 ? -10.397 -2.171 -3.141 1.00 91.50 89 HIS A N 1
ATOM 716 C CA . HIS A 1 89 ? -9.957 -3.244 -2.239 1.00 91.50 89 HIS A CA 1
ATOM 717 C C . HIS A 1 89 ? -8.501 -3.079 -1.803 1.00 91.50 89 HIS A C 1
ATOM 719 O O . HIS A 1 89 ? -8.226 -2.980 -0.611 1.00 91.50 89 HIS A O 1
ATOM 725 N N . ILE A 1 90 ? -7.569 -2.987 -2.755 1.00 93.94 90 ILE A N 1
ATOM 726 C CA . ILE A 1 90 ? -6.129 -2.968 -2.460 1.00 93.94 90 ILE A CA 1
ATOM 727 C C . ILE A 1 90 ? -5.730 -1.710 -1.683 1.00 93.94 90 ILE A C 1
ATOM 729 O O . ILE A 1 90 ? -5.062 -1.810 -0.656 1.00 93.94 90 ILE A O 1
ATOM 733 N N . VAL A 1 91 ? -6.119 -0.524 -2.161 1.00 92.69 91 VAL A N 1
ATOM 734 C CA . VAL A 1 91 ? -5.737 0.744 -1.517 1.00 92.69 91 VAL A CA 1
ATOM 735 C C . VAL A 1 91 ? -6.300 0.856 -0.091 1.00 92.69 91 VAL A C 1
ATOM 737 O O . VAL A 1 91 ? -5.507 1.114 0.817 1.00 92.69 91 VAL A O 1
ATOM 740 N N . PRO A 1 92 ? -7.606 0.624 0.161 1.00 92.94 92 PRO A N 1
ATOM 741 C CA . PRO A 1 92 ? -8.150 0.670 1.517 1.00 92.94 92 PRO A CA 1
ATOM 742 C C . PRO A 1 92 ? -7.517 -0.358 2.453 1.00 92.94 92 PRO A C 1
ATOM 744 O O . PRO A 1 92 ? -7.294 -0.065 3.623 1.00 92.94 92 PRO A O 1
ATOM 747 N N . GLU A 1 93 ? -7.189 -1.547 1.951 1.00 94.31 93 GLU A N 1
ATOM 748 C CA . GLU A 1 93 ? -6.567 -2.593 2.757 1.00 94.31 93 GLU A CA 1
ATOM 749 C C . GLU A 1 93 ? -5.127 -2.252 3.158 1.00 94.31 93 GLU A C 1
ATOM 751 O O . GLU A 1 93 ? -4.763 -2.378 4.330 1.00 94.31 93 GLU A O 1
ATOM 756 N N . LEU A 1 94 ? -4.322 -1.763 2.212 1.00 93.94 94 LEU A N 1
ATOM 757 C CA . LEU A 1 94 ? -2.968 -1.284 2.495 1.00 93.94 94 LEU A CA 1
ATOM 758 C C . LEU A 1 94 ? -2.984 -0.098 3.466 1.00 93.94 94 LEU A C 1
ATOM 760 O O . LEU A 1 94 ? -2.107 0.004 4.324 1.00 93.94 94 LEU A O 1
ATOM 764 N N . GLN A 1 95 ? -3.979 0.783 3.348 1.00 93.38 95 GLN A N 1
ATOM 765 C CA . GLN A 1 95 ? -4.163 1.902 4.268 1.00 93.38 95 GLN A CA 1
ATOM 766 C C . GLN A 1 95 ? -4.555 1.415 5.668 1.00 93.38 95 GLN A C 1
ATOM 768 O O . GLN A 1 95 ? -3.961 1.852 6.651 1.00 93.38 95 GLN A O 1
ATOM 773 N N . LYS A 1 96 ? -5.512 0.483 5.763 1.00 93.19 96 LYS A N 1
ATOM 774 C CA . LYS A 1 96 ? -5.982 -0.096 7.030 1.00 93.19 96 LYS A CA 1
ATOM 775 C C . LYS A 1 96 ? -4.852 -0.769 7.806 1.00 93.19 96 LYS A C 1
ATOM 777 O O . LYS A 1 96 ? -4.777 -0.620 9.015 1.00 93.19 96 LYS A O 1
ATOM 782 N N . LYS A 1 97 ? -3.969 -1.482 7.108 1.00 93.31 97 LYS A N 1
ATOM 783 C CA . LYS A 1 97 ? -2.814 -2.171 7.705 1.00 93.31 97 LYS A CA 1
ATOM 784 C C . LYS A 1 97 ? -1.594 -1.267 7.900 1.00 93.31 97 LYS A C 1
ATOM 786 O O . LYS A 1 97 ? -0.534 -1.743 8.285 1.00 93.31 97 LYS A O 1
ATOM 791 N N . GLY A 1 98 ? -1.715 0.025 7.592 1.00 92.44 98 GLY A N 1
ATOM 792 C CA . GLY A 1 98 ? -0.663 1.000 7.853 1.00 92.44 98 GLY A CA 1
ATOM 793 C C . GLY A 1 98 ? 0.553 0.898 6.930 1.00 92.44 98 GLY A C 1
ATOM 794 O O . GLY A 1 98 ? 1.633 1.330 7.322 1.00 92.44 98 GLY A O 1
ATOM 795 N N . PHE A 1 99 ? 0.411 0.346 5.720 1.00 92.69 99 PHE A N 1
ATOM 796 C CA . PHE A 1 99 ? 1.485 0.338 4.715 1.00 92.69 99 PHE A CA 1
ATOM 797 C C . PHE A 1 99 ? 1.569 1.649 3.940 1.00 92.69 99 PHE A C 1
ATOM 799 O O . PHE A 1 99 ? 2.661 2.075 3.564 1.00 92.69 99 PHE A O 1
ATOM 806 N N . ILE A 1 100 ? 0.419 2.281 3.691 1.00 93.00 100 ILE A N 1
ATOM 807 C CA . ILE A 1 100 ? 0.330 3.522 2.920 1.00 93.00 100 ILE A CA 1
ATOM 808 C C . ILE A 1 100 ? -0.495 4.575 3.656 1.00 93.00 100 ILE A C 1
ATOM 810 O O . ILE A 1 100 ? -1.493 4.270 4.309 1.00 93.00 100 ILE A O 1
ATOM 814 N N . LEU A 1 101 ? -0.108 5.834 3.485 1.00 90.94 101 LEU A N 1
ATOM 815 C CA . LEU A 1 101 ? -0.924 6.998 3.807 1.00 90.94 101 LEU A CA 1
ATOM 816 C C . LEU A 1 101 ? -1.511 7.548 2.513 1.00 90.94 101 LEU A C 1
ATOM 818 O O . LEU A 1 101 ? -0.797 7.776 1.536 1.00 90.94 101 LEU A O 1
ATOM 822 N N . VAL A 1 102 ? -2.823 7.759 2.502 1.00 89.50 102 VAL A N 1
ATOM 823 C CA . VAL A 1 102 ? -3.526 8.311 1.345 1.00 89.50 102 VAL A CA 1
ATOM 824 C C . VAL A 1 102 ? -3.599 9.825 1.498 1.00 89.50 102 VAL A C 1
ATOM 826 O O . VAL A 1 102 ? -4.175 10.335 2.456 1.00 89.50 102 VAL A O 1
ATOM 829 N N . GLY A 1 103 ? -3.005 10.542 0.546 1.00 84.38 103 GLY A N 1
ATOM 830 C CA . GLY A 1 103 ? -3.051 11.999 0.492 1.00 84.38 103 GLY A CA 1
ATOM 831 C C . GLY A 1 103 ? -4.406 12.539 0.010 1.00 84.38 103 GLY A C 1
ATOM 832 O O . GLY A 1 103 ? -5.332 11.774 -0.282 1.00 84.38 103 GLY A O 1
ATOM 833 N N . PRO A 1 104 ? -4.536 13.870 -0.137 1.00 78.50 104 PRO A N 1
ATOM 834 C CA . PRO A 1 104 ? -5.789 14.495 -0.543 1.00 78.50 104 PRO A CA 1
ATOM 835 C C . PRO A 1 104 ? -6.273 13.971 -1.902 1.00 78.50 104 PRO A C 1
ATOM 837 O O . PRO A 1 104 ? -5.502 13.804 -2.857 1.00 78.50 104 PRO A O 1
ATOM 840 N N . LYS A 1 105 ? -7.582 13.718 -1.988 1.00 78.56 105 LYS A N 1
ATOM 841 C CA . LYS A 1 105 ? -8.238 13.240 -3.207 1.00 78.56 105 LYS A CA 1
ATOM 842 C C . LYS A 1 105 ? -8.278 14.364 -4.239 1.00 78.56 105 LYS A C 1
ATOM 844 O O . LYS A 1 105 ? -8.746 15.462 -3.961 1.00 78.56 105 LYS A O 1
ATOM 849 N N 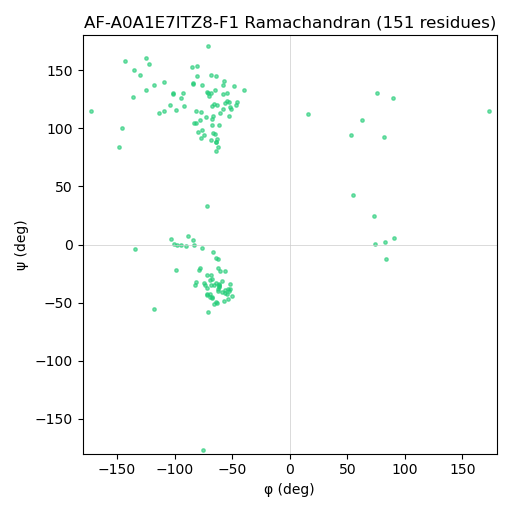. VAL A 1 106 ? -7.857 14.069 -5.465 1.00 73.44 106 VAL A N 1
ATOM 850 C CA . VAL A 1 106 ? -7.985 14.988 -6.602 1.00 73.44 106 VAL A CA 1
ATOM 851 C C . VAL A 1 106 ? -9.138 14.484 -7.463 1.00 73.44 106 VAL A C 1
ATOM 853 O O . VAL A 1 106 ? -9.101 13.349 -7.937 1.00 73.44 106 VAL A O 1
ATOM 856 N N . LYS A 1 107 ? -10.181 15.305 -7.655 1.00 74.25 107 LYS A N 1
ATOM 857 C CA . LYS A 1 107 ? -11.413 14.920 -8.382 1.00 74.25 107 LYS A CA 1
ATOM 858 C C . LYS A 1 107 ? -12.079 13.657 -7.802 1.00 74.25 107 LYS A C 1
ATOM 860 O O . LYS A 1 107 ? -12.450 12.745 -8.536 1.00 74.25 107 LYS A O 1
ATOM 865 N N . GLY A 1 108 ? -12.145 13.571 -6.471 1.00 73.12 108 GLY A N 1
ATOM 866 C CA . GLY A 1 108 ? -12.745 12.442 -5.749 1.00 73.12 108 GLY A CA 1
ATOM 867 C C . GLY A 1 108 ? -11.913 11.154 -5.734 1.00 73.12 108 GLY A C 1
ATOM 868 O O . GLY A 1 108 ? -12.338 10.178 -5.122 1.00 73.12 108 GLY A O 1
ATOM 869 N N . LYS A 1 109 ? -10.723 11.131 -6.356 1.00 72.06 109 LYS A N 1
ATOM 870 C CA . LYS A 1 109 ? -9.876 9.931 -6.447 1.00 72.06 109 LYS A CA 1
ATOM 871 C C . LYS A 1 109 ? -8.528 10.130 -5.749 1.00 72.06 109 LYS A C 1
ATOM 873 O O . LYS A 1 109 ? -7.910 11.185 -5.924 1.00 72.06 109 LYS A O 1
ATOM 878 N N . PRO A 1 110 ? -8.039 9.136 -4.986 1.00 73.81 110 PRO A N 1
ATOM 879 C CA . PRO A 1 110 ? -6.702 9.195 -4.417 1.00 73.81 110 PRO A CA 1
ATOM 880 C C . PRO A 1 110 ? -5.662 9.050 -5.536 1.00 73.81 110 PRO A C 1
ATOM 882 O O . PRO A 1 110 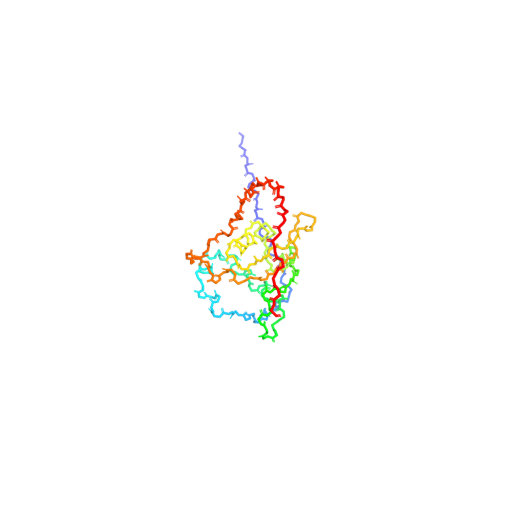? -5.733 8.155 -6.378 1.00 73.81 110 PRO A O 1
ATOM 885 N N . ASN A 1 111 ? -4.712 9.982 -5.582 1.00 82.88 111 ASN A N 1
ATOM 886 C CA . ASN A 1 111 ? -3.629 9.981 -6.573 1.00 82.88 111 ASN A CA 1
ATOM 887 C C . ASN A 1 111 ? -2.256 10.257 -5.946 1.00 82.88 111 ASN A C 1
ATOM 889 O O . ASN A 1 111 ? -1.246 10.257 -6.644 1.00 82.88 111 ASN A O 1
ATOM 893 N N . ARG A 1 112 ? -2.218 10.535 -4.642 1.00 88.44 112 ARG A N 1
ATOM 894 C CA . ARG A 1 112 ? -0.997 10.778 -3.882 1.00 88.44 112 ARG A CA 1
ATOM 895 C C . ARG A 1 112 ? -0.974 9.824 -2.708 1.00 88.44 112 ARG A C 1
ATOM 897 O O . ARG A 1 112 ? -1.980 9.697 -2.012 1.00 88.44 112 ARG A O 1
ATOM 904 N N . TYR A 1 113 ? 0.167 9.190 -2.520 1.00 91.25 113 TYR A N 1
ATOM 905 C CA . TYR A 1 113 ? 0.401 8.222 -1.468 1.00 91.25 113 TYR A CA 1
ATOM 906 C C . TYR A 1 113 ? 1.755 8.517 -0.846 1.00 91.25 113 TYR A C 1
ATOM 908 O O . TYR A 1 113 ? 2.647 9.015 -1.528 1.00 91.25 113 TYR A O 1
ATOM 916 N N . ALA A 1 114 ? 1.902 8.208 0.428 1.00 90.69 114 ALA A N 1
ATOM 917 C CA . ALA A 1 114 ? 3.197 8.058 1.070 1.00 90.69 114 ALA A CA 1
ATOM 918 C C . ALA A 1 114 ? 3.260 6.644 1.646 1.00 90.69 114 ALA A C 1
ATOM 920 O O . ALA A 1 114 ? 2.218 6.023 1.890 1.00 90.69 114 ALA A O 1
ATOM 921 N N . LEU A 1 115 ? 4.464 6.114 1.826 1.00 90.25 115 LEU A N 1
ATOM 922 C CA . LEU A 1 115 ? 4.617 4.897 2.612 1.00 90.25 115 LEU A CA 1
ATOM 923 C C . LEU A 1 115 ? 4.360 5.239 4.086 1.00 90.25 115 LEU A C 1
ATOM 925 O O . LEU A 1 115 ? 4.168 6.389 4.468 1.00 90.25 115 LEU A O 1
ATOM 929 N N . SER A 1 116 ? 4.262 4.234 4.935 1.00 89.88 116 SER A N 1
ATOM 930 C CA . SER A 1 116 ? 4.129 4.457 6.368 1.00 89.88 116 SER A CA 1
ATOM 931 C C . SER A 1 116 ? 4.900 3.396 7.119 1.00 89.88 116 SER A C 1
ATOM 933 O O . SER A 1 116 ? 5.158 2.328 6.574 1.00 89.88 116 SER A O 1
ATOM 935 N N . PHE A 1 117 ? 5.262 3.691 8.362 1.00 88.25 117 PHE A N 1
ATOM 936 C CA . PHE A 1 117 ? 5.809 2.717 9.304 1.00 88.25 117 PHE A CA 1
ATOM 937 C C . PHE A 1 117 ? 4.735 2.110 10.214 1.00 88.25 117 PHE A C 1
ATOM 939 O O . PHE A 1 117 ? 5.049 1.254 11.033 1.00 88.25 117 PHE A O 1
ATOM 946 N N . LYS A 1 118 ? 3.463 2.513 10.074 1.00 89.00 118 LYS A N 1
ATOM 947 C CA . LYS A 1 118 ? 2.372 2.043 10.943 1.00 89.00 118 LYS A CA 1
ATOM 948 C C . LYS A 1 118 ? 2.195 0.522 10.922 1.00 89.00 118 LYS A C 1
ATOM 950 O O . LYS A 1 118 ? 1.874 -0.053 11.953 1.00 89.00 118 LYS A O 1
ATOM 955 N N . TRP A 1 119 ? 2.489 -0.131 9.797 1.00 90.75 119 TRP A N 1
ATOM 956 C CA . TRP A 1 119 ? 2.480 -1.595 9.681 1.00 90.75 119 TRP A CA 1
ATOM 957 C C . TRP A 1 119 ? 3.397 -2.308 10.686 1.00 90.75 119 TRP A C 1
ATOM 959 O O . TRP A 1 119 ? 3.168 -3.477 10.980 1.00 90.75 119 TRP A O 1
ATOM 969 N N . PHE A 1 120 ? 4.421 -1.634 11.220 1.00 89.88 120 PHE A N 1
ATOM 970 C CA . PHE A 1 120 ? 5.318 -2.206 12.226 1.00 89.88 120 PHE A CA 1
ATOM 971 C C . PHE A 1 120 ? 4.621 -2.421 13.579 1.00 89.88 120 PHE A C 1
ATOM 973 O O . PHE A 1 120 ? 4.952 -3.356 14.299 1.00 89.88 120 PHE A O 1
ATOM 980 N N . PHE A 1 121 ? 3.632 -1.582 13.900 1.00 88.62 121 PHE A N 1
ATOM 981 C CA . PHE A 1 121 ? 2.885 -1.613 15.162 1.00 88.62 121 PHE A CA 1
ATOM 982 C C . PHE A 1 121 ? 1.545 -2.347 15.054 1.00 88.62 121 PHE A C 1
ATOM 984 O O . PHE A 1 121 ? 0.811 -2.440 16.032 1.00 88.62 121 PHE A O 1
ATOM 991 N N . TYR A 1 122 ? 1.210 -2.854 13.870 1.00 87.06 122 TYR A N 1
ATOM 992 C CA . TYR A 1 122 ? -0.072 -3.490 13.607 1.00 87.06 122 TYR A CA 1
ATOM 993 C C . TYR A 1 122 ? -0.249 -4.757 14.459 1.00 87.06 122 TYR A C 1
ATOM 995 O O . TYR A 1 122 ? 0.530 -5.713 14.348 1.00 87.06 122 TYR A O 1
ATOM 1003 N N . GLY A 1 123 ? -1.287 -4.772 15.296 1.00 78.94 123 GLY A N 1
ATOM 1004 C CA . GLY A 1 123 ? -1.551 -5.866 16.237 1.00 78.94 123 GLY A CA 1
ATOM 1005 C C . GLY A 1 123 ? -0.763 -5.790 17.550 1.00 78.94 123 GLY A C 1
ATOM 1006 O O . GLY A 1 123 ? -0.921 -6.671 18.397 1.00 78.94 123 GLY A O 1
ATOM 1007 N N . SER A 1 124 ? 0.049 -4.748 17.753 1.00 81.50 124 SER A N 1
ATOM 1008 C CA . SER A 1 124 ? 0.613 -4.438 19.067 1.00 81.50 124 SER A CA 1
ATOM 1009 C C . SER A 1 124 ? -0.422 -3.692 19.922 1.00 81.50 124 SER A C 1
ATOM 1011 O O . SER A 1 124 ? -1.160 -2.853 19.407 1.00 81.50 124 SER A O 1
ATOM 1013 N N . PRO A 1 125 ? -0.469 -3.918 21.247 1.00 70.19 125 PRO A N 1
ATOM 1014 C CA . PRO A 1 125 ? -1.424 -3.250 22.141 1.00 70.19 125 PRO A CA 1
ATOM 1015 C C . PRO A 1 125 ? -1.232 -1.722 22.243 1.00 70.19 125 PRO A C 1
ATOM 1017 O O . PRO A 1 125 ? -2.103 -1.030 22.765 1.00 70.19 125 PRO A O 1
ATOM 1020 N N . GLU A 1 126 ? -0.121 -1.186 21.727 1.00 62.00 126 GLU A N 1
ATOM 1021 C CA . GLU A 1 126 ? 0.138 0.256 21.595 1.00 62.00 126 GLU A CA 1
ATOM 1022 C C . GLU A 1 126 ? -0.613 0.927 20.434 1.00 62.00 126 GLU A C 1
ATOM 1024 O O . GLU A 1 126 ? -0.563 2.148 20.303 1.00 62.00 126 GLU A O 1
ATOM 1029 N N . GLU A 1 127 ? -1.368 0.182 19.622 1.00 58.19 127 GLU A N 1
ATOM 1030 C CA . GLU A 1 127 ? -2.195 0.710 18.525 1.00 58.19 127 GLU A CA 1
ATOM 1031 C C . GLU A 1 127 ? -3.445 1.470 19.030 1.00 58.19 127 GLU A C 1
ATOM 1033 O O . GLU A 1 127 ? -4.506 1.453 18.402 1.00 58.19 127 GLU A O 1
ATOM 1038 N N . LYS A 1 128 ? -3.359 2.146 20.186 1.00 48.66 128 LYS A N 1
ATOM 1039 C CA . LYS A 1 128 ? -4.431 3.030 20.637 1.00 48.66 128 LYS A CA 1
ATOM 1040 C C . LYS A 1 128 ? -4.521 4.209 19.665 1.00 48.66 128 LYS A C 1
ATOM 1042 O O . LYS A 1 128 ? -3.545 4.948 19.511 1.00 48.66 128 LYS A O 1
ATOM 1047 N N . PRO A 1 129 ? -5.681 4.427 19.020 1.00 50.78 129 PRO A N 1
ATOM 1048 C CA . PRO A 1 129 ? -5.922 5.679 18.332 1.00 50.78 129 PRO A CA 1
ATOM 1049 C C . PRO A 1 129 ? -5.775 6.787 19.370 1.00 50.78 129 PRO A C 1
ATOM 1051 O O . PRO A 1 129 ? -6.377 6.716 20.442 1.00 50.78 129 PRO A O 1
ATOM 1054 N N . GLN A 1 130 ? -4.972 7.802 19.058 1.00 45.97 130 GLN A N 1
ATOM 1055 C CA . GLN A 1 130 ? -5.094 9.099 19.706 1.00 45.97 130 GLN A CA 1
ATOM 1056 C C . GLN A 1 130 ? -6.488 9.624 19.350 1.00 45.97 130 GLN A C 1
ATOM 1058 O O . GLN A 1 130 ? -6.683 10.313 18.350 1.00 45.97 130 GLN A O 1
ATOM 1063 N N . VAL A 1 131 ? -7.485 9.183 20.116 1.00 49.62 131 VAL A N 1
ATOM 1064 C CA . VAL A 1 131 ? -8.723 9.918 20.303 1.00 49.62 131 VAL A CA 1
ATOM 1065 C C . VAL A 1 131 ? -8.256 11.247 20.866 1.00 49.62 131 VAL A C 1
ATOM 1067 O O . VAL A 1 131 ? -7.570 11.276 21.884 1.00 49.62 131 VAL A O 1
ATOM 1070 N N . ALA A 1 132 ? -8.508 12.317 20.119 1.00 49.84 132 ALA A N 1
ATOM 1071 C CA . ALA A 1 132 ? -8.333 13.659 20.624 1.00 49.84 132 ALA A CA 1
ATOM 1072 C C . ALA A 1 132 ? -9.092 13.742 21.950 1.00 49.84 132 ALA A C 1
ATOM 1074 O O . ALA A 1 132 ? -10.298 13.501 21.985 1.00 49.84 132 ALA A O 1
ATOM 1075 N N . ASP A 1 133 ? -8.370 14.015 23.032 1.00 44.34 133 ASP A N 1
ATOM 1076 C CA . ASP A 1 133 ? -8.975 14.466 24.270 1.00 44.34 133 ASP A CA 1
ATOM 1077 C C . ASP A 1 133 ? -9.639 15.815 23.967 1.00 44.34 133 ASP A C 1
ATOM 1079 O O . ASP A 1 133 ? -9.013 16.872 24.056 1.00 44.34 133 ASP A O 1
ATOM 1083 N N . ASP A 1 134 ? -10.915 15.783 23.578 1.00 55.31 134 ASP A N 1
ATOM 1084 C CA . ASP A 1 134 ? -11.820 16.912 23.745 1.00 55.31 134 ASP A CA 1
ATOM 1085 C C . ASP A 1 134 ? -11.968 17.128 25.256 1.00 55.31 134 ASP A C 1
ATOM 1087 O O . ASP A 1 134 ? -12.911 16.665 25.896 1.00 55.31 134 ASP A O 1
ATOM 1091 N N . THR A 1 135 ? -10.985 17.800 25.850 1.00 58.22 135 THR A N 1
ATOM 1092 C CA . THR A 1 135 ? -11.175 18.484 27.122 1.00 58.22 135 THR A CA 1
ATOM 1093 C C . THR A 1 135 ? -11.838 19.814 26.780 1.00 58.22 135 THR A C 1
ATOM 1095 O O . THR A 1 135 ? -11.152 20.709 26.278 1.00 58.22 135 THR A O 1
ATOM 1098 N N . PRO A 1 136 ? -13.150 20.010 27.015 1.00 51.44 136 PRO A N 1
ATOM 1099 C CA . PRO A 1 136 ? -13.671 21.353 27.165 1.00 51.44 136 PRO A CA 1
ATOM 1100 C C . PRO A 1 136 ? -13.082 21.877 28.471 1.00 51.44 136 PRO A C 1
ATOM 1102 O O . PRO A 1 136 ? -13.627 21.665 29.554 1.00 51.44 136 PRO A O 1
ATOM 1105 N N . SER A 1 137 ? -11.919 22.516 28.371 1.00 53.91 137 SER A N 1
ATOM 1106 C CA . SER A 1 137 ? -11.371 23.341 29.437 1.00 53.91 137 SER A CA 1
ATOM 1107 C C . SER A 1 137 ? -12.343 24.500 29.603 1.00 53.91 137 SER A C 1
ATOM 1109 O O . SER A 1 137 ? -12.251 25.521 28.922 1.00 53.91 137 SER A O 1
ATOM 1111 N N . GLY A 1 138 ? -13.349 24.287 30.447 1.00 46.53 138 GLY A N 1
ATOM 1112 C CA . GLY A 1 138 ? -14.198 25.347 30.938 1.00 46.53 138 GLY A CA 1
ATOM 1113 C C . GLY A 1 138 ? -13.301 26.431 31.513 1.00 46.53 138 GLY A C 1
ATOM 1114 O O . GLY A 1 138 ? -12.484 26.167 32.395 1.00 46.53 138 GLY A O 1
ATOM 1115 N N . LEU A 1 139 ? -13.458 27.637 30.969 1.00 54.41 139 LEU A N 1
ATOM 1116 C CA . LEU A 1 139 ? -13.173 28.878 31.670 1.00 54.41 139 LEU A CA 1
ATOM 1117 C C . LEU A 1 139 ? -13.644 28.743 33.124 1.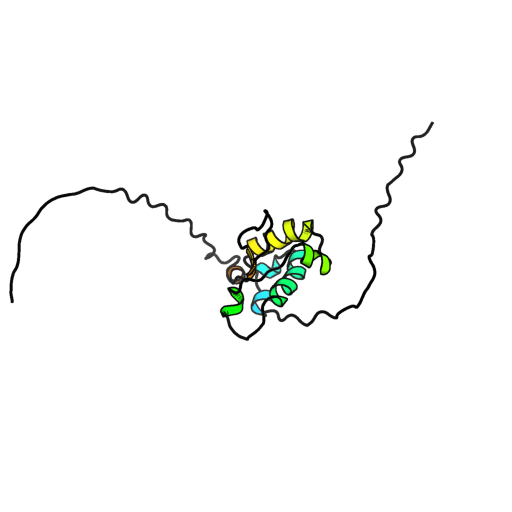00 54.41 139 LEU A C 1
ATOM 1119 O O . LEU A 1 139 ? -14.792 28.363 33.375 1.00 54.41 139 LEU A O 1
ATOM 1123 N N . PRO A 1 140 ? -12.793 29.136 34.069 1.00 56.53 140 PRO A N 1
ATOM 1124 C CA . PRO A 1 140 ? -13.269 30.143 34.997 1.00 56.53 140 PRO A CA 1
ATOM 1125 C C . PRO A 1 140 ? -12.566 31.469 34.725 1.00 56.53 140 PRO A C 1
ATOM 1127 O O . PRO A 1 140 ? -11.359 31.611 34.922 1.00 56.53 140 PRO A O 1
ATOM 1130 N N . ASP A 1 141 ? -13.371 32.439 34.293 1.00 51.50 141 ASP A N 1
ATOM 1131 C CA . ASP A 1 141 ? -13.160 33.850 34.594 1.00 51.50 141 ASP A CA 1
ATOM 1132 C C . ASP A 1 141 ? -12.841 34.002 36.080 1.00 51.50 141 ASP A C 1
ATOM 1134 O O . ASP A 1 141 ? -13.658 33.631 36.920 1.00 51.5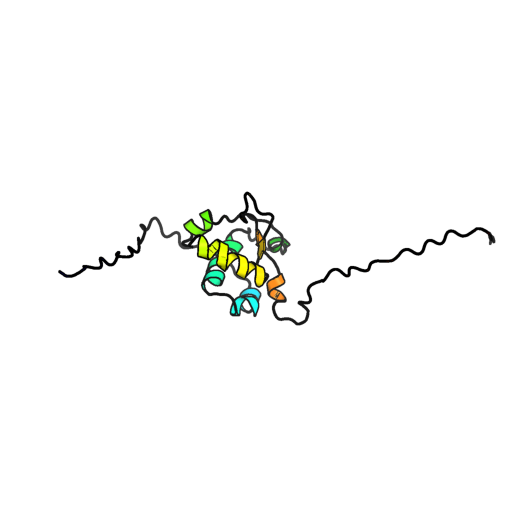0 141 ASP A O 1
ATOM 1138 N N . LEU A 1 142 ? -11.690 34.585 36.396 1.00 54.03 142 LEU A N 1
ATOM 1139 C CA . LEU A 1 142 ? -11.483 35.326 37.634 1.00 54.03 142 LEU A CA 1
ATOM 1140 C C . LEU A 1 142 ? -10.478 36.445 37.346 1.00 54.03 142 LEU A C 1
ATOM 1142 O O . LEU A 1 142 ? -9.280 36.346 37.603 1.00 54.03 142 LEU A O 1
ATOM 1146 N N . GLU A 1 143 ? -11.013 37.550 36.825 1.00 56.25 143 GLU A N 1
ATOM 1147 C CA . GLU A 1 143 ? -10.591 38.864 37.294 1.00 56.25 143 GLU A CA 1
ATOM 1148 C C . GLU A 1 143 ? -10.581 38.847 38.828 1.00 56.25 143 GLU A C 1
ATOM 1150 O O . GLU A 1 143 ? -11.621 38.621 39.451 1.00 56.25 143 GLU A O 1
ATOM 1155 N N . LYS A 1 144 ? -9.420 39.095 39.438 1.00 52.59 144 LYS A N 1
ATOM 1156 C CA . LYS A 1 144 ? -9.297 39.925 40.643 1.00 52.59 144 LYS A CA 1
ATOM 1157 C C . LYS A 1 144 ? -7.831 40.167 41.002 1.00 52.59 144 LYS A C 1
ATOM 1159 O O . LYS A 1 144 ? -7.121 39.244 41.370 1.00 52.59 144 LYS A O 1
ATOM 1164 N N . GLN A 1 145 ? -7.479 41.451 40.907 1.00 47.34 145 GLN A N 1
ATOM 1165 C CA . GLN A 1 145 ? -6.811 42.259 41.937 1.00 47.34 145 GLN A CA 1
ATOM 1166 C C . GLN A 1 145 ? -5.407 41.813 42.370 1.00 47.34 145 GLN A C 1
ATOM 1168 O O . GLN A 1 145 ? -5.206 40.752 42.939 1.00 47.34 145 GLN A O 1
ATOM 1173 N N . GLU A 1 146 ? -4.383 42.557 41.957 1.00 51.53 146 GLU A N 1
ATOM 1174 C CA . GLU A 1 146 ? -3.841 43.725 42.679 1.00 51.53 146 GLU A CA 1
ATOM 1175 C C . GLU A 1 146 ? -2.983 43.335 43.891 1.00 51.53 146 GLU A C 1
ATOM 1177 O O . GLU A 1 146 ? -3.417 42.631 44.791 1.00 51.53 146 GLU A O 1
ATOM 1182 N N . GLN A 1 147 ? -1.802 43.958 43.908 1.00 47.88 147 GLN A N 1
ATOM 1183 C CA . GLN A 1 147 ? -1.022 44.363 45.075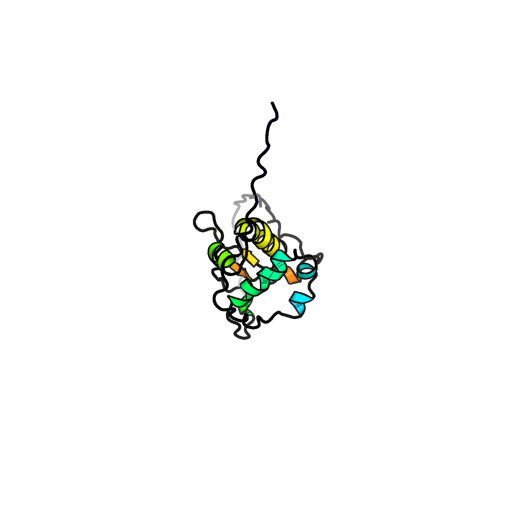 1.00 47.88 147 GLN A CA 1
ATOM 1184 C C . GLN A 1 147 ? 0.011 43.401 45.691 1.00 47.88 147 GLN A C 1
ATOM 1186 O O . GLN A 1 147 ? -0.264 42.307 46.162 1.00 47.88 147 GLN A O 1
ATOM 1191 N N . GLU A 1 148 ? 1.211 43.990 45.789 1.00 50.62 148 GLU A N 1
ATOM 1192 C CA . GLU A 1 148 ? 2.126 43.921 46.930 1.00 50.62 148 GLU A CA 1
ATOM 1193 C C . GLU A 1 148 ? 3.035 42.692 47.064 1.00 50.62 148 GLU A C 1
ATOM 1195 O O . GLU A 1 148 ? 2.762 41.753 47.802 1.00 50.62 148 GLU A O 1
ATOM 1200 N N . LYS A 1 149 ? 4.249 42.789 46.509 1.00 52.81 149 LYS A N 1
ATOM 1201 C CA . LYS A 1 149 ? 5.395 43.359 47.248 1.00 52.81 149 LYS A CA 1
ATOM 1202 C C . LYS A 1 149 ? 6.684 43.193 46.453 1.00 52.81 149 LYS A C 1
ATOM 1204 O O . LYS A 1 149 ? 7.195 42.093 46.269 1.00 52.81 149 LYS A O 1
ATOM 1209 N N . GLU A 1 150 ? 7.231 44.332 46.051 1.00 60.59 150 GLU A N 1
ATOM 1210 C CA . GLU A 1 150 ? 8.672 44.505 45.949 1.00 60.59 150 GLU A CA 1
ATOM 1211 C C . GLU A 1 150 ? 9.303 44.140 47.302 1.00 60.59 150 GLU A C 1
ATOM 1213 O O . GLU A 1 150 ? 8.874 44.638 48.344 1.00 60.59 150 GLU A O 1
ATOM 1218 N N . MET A 1 151 ? 10.336 43.300 47.300 1.00 53.72 151 MET A N 1
ATOM 1219 C CA . MET A 1 151 ? 11.389 43.401 48.305 1.00 53.72 151 MET A CA 1
ATOM 1220 C C . MET A 1 151 ? 12.754 43.252 47.628 1.00 53.72 151 MET A C 1
ATOM 1222 O O . MET A 1 151 ? 12.960 42.285 46.889 1.00 53.72 151 MET A O 1
ATOM 1226 N N . PRO A 1 152 ? 13.662 44.215 47.855 1.00 66.31 152 PRO A N 1
ATOM 1227 C CA . PRO A 1 152 ? 15.011 44.204 47.320 1.00 66.31 152 PRO A CA 1
ATOM 1228 C C . PRO A 1 152 ? 15.920 43.304 48.166 1.00 66.31 152 PRO A C 1
ATOM 1230 O O . PRO A 1 152 ? 15.709 43.146 49.370 1.00 66.31 152 PRO A O 1
ATOM 1233 N N . PHE A 1 153 ? 16.962 42.783 47.529 1.00 55.56 153 PHE A N 1
ATOM 1234 C CA . PHE A 1 153 ? 18.223 42.433 48.178 1.00 55.56 153 PHE A CA 1
ATOM 1235 C C . PHE A 1 153 ? 19.338 43.230 47.510 1.00 55.56 153 PHE A C 1
ATOM 1237 O O . PHE A 1 153 ? 19.263 43.397 46.269 1.00 55.56 153 PHE A O 1
#

Sequence (153 aa):
MEKQKKCKKIGFICGERRGQFVASFIPFYYAMLNSTAYRELCPSAAKALPFFLAKVKWGGDLKLFDTPFKFSCREAKRHGFSYSTFCDHIVPELQKKGFILVGPKVKGKPNRYALSFKWFFYGSPEEKPQVADDTPSGLPDLEKQEQEKEMPF

Radius of gyration: 26.41 Å; Cα contacts (8 Å, |Δi|>4): 138; chains: 1; bounding box: 62×68×77 Å

pLDDT: mean 73.18, std 19.21, range [34.19, 94.38]

Secondary structure (DSSP, 8-state):
---------------------PPPP----HHHHTSHHHHTS-HHHHHHHHHHHTTS---S-GGGGG--EE--HHHHHHTT--HHIIIIIIHHHHHHTTSEEE-PPBTTB--EEEE-SGGGSTTSTT---------------------------

Nearest PDB structures (foldseek):
  4pql-assembly1_A  TM=5.897E-01  e=1.864E-02  Staphylococcus aureus
  2b0l-assembly1_A-2  TM=6.484E-01  e=1.074E-01  Bacillus subtilis
  5ey2-assembly1_C  TM=6.644E-01  e=1.144E-01  Bacillus cereus ATCC 14579
  2f2e-assembly1_A  TM=3.490E-01  e=5.818E-01  Pseudomonas aeruginosa
  5zr1-assembly1_B  TM=4.734E-01  e=2.165E+00  Saccharomyces cerevisiae S288C

Foldseek 3Di:
DDDDDDDPDPDPPPDDDDDPPPPDDQDDDPLLCPFPLLVPADPLLNVCLSVVSVQFDPPVDPCQQVDKGFDFLVNVVVVVDDSCCVQPPNVVSCVVLQQKDFDDADPNGTGIIGGGPSNSCRPPPVPDPPPPPPPPPDDDDDDDDDDDDDDDD